Protein AF-A0A7S3GR79-F1 (afdb_monomer_lite)

Organism: NCBI:txid89044

Structure (mmCIF, N/CA/C/O backbone):
data_AF-A0A7S3GR79-F1
#
_entry.id   AF-A0A7S3GR79-F1
#
loop_
_atom_site.group_PDB
_atom_site.id
_atom_site.type_symbol
_atom_site.label_atom_id
_atom_site.label_alt_id
_atom_site.label_comp_id
_atom_site.label_asym_id
_atom_site.label_entity_id
_atom_site.label_seq_id
_atom_site.pdbx_PDB_ins_code
_atom_site.Cartn_x
_atom_site.Cartn_y
_atom_site.Cartn_z
_atom_site.occupancy
_atom_site.B_iso_or_equiv
_atom_site.auth_seq_id
_atom_site.auth_comp_id
_atom_site.auth_asym_id
_atom_site.auth_atom_id
_atom_site.pdbx_PDB_model_num
ATOM 1 N N . GLY A 1 1 ? 14.429 -0.032 5.419 1.00 49.91 1 GLY A N 1
ATOM 2 C CA . GLY A 1 1 ? 14.069 -0.683 4.144 1.00 49.91 1 GLY A CA 1
ATOM 3 C C . GLY A 1 1 ? 15.325 -1.050 3.378 1.00 49.91 1 GLY A C 1
ATOM 4 O O . GLY A 1 1 ? 16.337 -0.383 3.561 1.00 49.91 1 GLY A O 1
ATOM 5 N N . ARG A 1 2 ? 15.292 -2.110 2.559 1.00 56.38 2 ARG A N 1
ATOM 6 C CA . ARG A 1 2 ? 16.353 -2.344 1.563 1.00 56.38 2 ARG A CA 1
ATOM 7 C C . ARG A 1 2 ? 16.192 -1.342 0.406 1.00 56.38 2 ARG A C 1
ATOM 9 O O . ARG A 1 2 ? 15.052 -0.976 0.123 1.00 56.38 2 ARG A O 1
ATOM 16 N N . PRO A 1 3 ? 17.281 -0.912 -0.253 1.00 64.06 3 PRO A N 1
ATOM 17 C CA . PRO A 1 3 ? 17.195 -0.096 -1.462 1.00 64.06 3 PRO A CA 1
ATOM 18 C C . PRO A 1 3 ? 16.372 -0.812 -2.540 1.00 64.06 3 PRO A C 1
ATOM 20 O O . PRO A 1 3 ? 16.499 -2.026 -2.708 1.00 64.06 3 PRO A O 1
ATOM 23 N N . VAL A 1 4 ? 15.515 -0.072 -3.248 1.00 75.50 4 VAL A N 1
ATOM 24 C CA . VAL A 1 4 ? 14.780 -0.582 -4.412 1.00 75.50 4 VAL A CA 1
ATOM 25 C C . VAL A 1 4 ? 15.492 -0.087 -5.660 1.00 75.50 4 VAL A C 1
ATOM 27 O O . VAL A 1 4 ? 15.423 1.096 -5.985 1.00 75.50 4 VAL A O 1
ATOM 30 N N . ASP A 1 5 ? 16.173 -0.995 -6.351 1.00 83.44 5 ASP A N 1
ATOM 31 C CA . ASP A 1 5 ? 16.953 -0.651 -7.536 1.00 83.44 5 ASP A CA 1
ATOM 32 C C . ASP A 1 5 ? 16.066 -0.515 -8.782 1.00 83.44 5 ASP A C 1
ATOM 34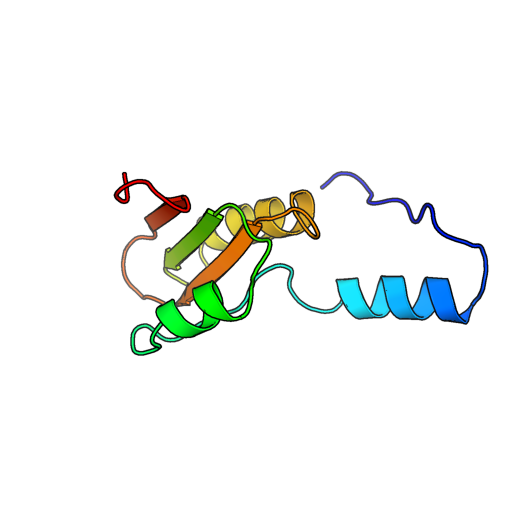 O O . ASP A 1 5 ? 15.168 -1.327 -9.044 1.00 83.44 5 ASP A O 1
ATOM 38 N N . TYR A 1 6 ? 16.337 0.512 -9.587 1.00 84.25 6 TYR A N 1
ATOM 39 C CA . TYR A 1 6 ? 15.742 0.660 -10.910 1.00 84.25 6 TYR A CA 1
ATOM 40 C C . TYR A 1 6 ? 16.423 -0.288 -11.905 1.00 84.25 6 TYR A C 1
ATOM 42 O O . TYR A 1 6 ? 17.583 -0.099 -12.265 1.00 84.25 6 TYR A O 1
ATOM 50 N N . ASN A 1 7 ? 15.674 -1.279 -12.394 1.00 86.50 7 ASN A N 1
ATOM 51 C CA . ASN A 1 7 ? 16.155 -2.274 -13.362 1.00 86.50 7 ASN A CA 1
ATOM 52 C C . ASN A 1 7 ? 15.638 -2.035 -14.797 1.00 86.50 7 ASN A C 1
ATOM 54 O O . ASN A 1 7 ? 15.687 -2.935 -15.633 1.00 86.50 7 ASN A O 1
ATOM 58 N N . GLY A 1 8 ? 15.095 -0.847 -15.083 1.00 87.38 8 GLY A N 1
ATOM 59 C CA . GLY A 1 8 ? 14.552 -0.506 -16.399 1.00 87.38 8 GLY A CA 1
ATOM 60 C C . GLY A 1 8 ? 15.578 0.117 -17.361 1.00 87.38 8 GLY A C 1
ATOM 61 O O . GLY A 1 8 ? 16.748 0.306 -17.016 1.00 87.38 8 GLY A O 1
ATOM 62 N N . PRO A 1 9 ? 15.151 0.481 -18.585 1.00 91.69 9 PRO A N 1
ATOM 63 C CA . PRO A 1 9 ? 15.999 1.164 -19.561 1.00 91.69 9 PRO A CA 1
ATOM 64 C C . PRO A 1 9 ? 16.572 2.476 -19.011 1.00 91.69 9 PRO A C 1
ATOM 66 O O . PRO A 1 9 ? 15.850 3.251 -18.384 1.00 91.69 9 PRO A O 1
ATOM 69 N N . ARG A 1 10 ? 17.845 2.776 -19.295 1.00 91.12 10 ARG A N 1
ATOM 70 C CA . ARG A 1 10 ? 18.521 4.018 -18.862 1.00 91.12 10 ARG A CA 1
ATOM 71 C C . ARG A 1 10 ? 18.133 5.225 -19.730 1.00 91.12 10 ARG A C 1
ATOM 73 O O . ARG A 1 10 ? 18.987 5.906 -20.286 1.00 91.12 10 ARG A O 1
ATOM 80 N N . LEU A 1 11 ? 16.830 5.446 -19.868 1.00 95.06 11 LEU A N 1
ATOM 81 C CA . LEU A 1 11 ? 16.220 6.582 -20.552 1.00 95.06 11 LEU A CA 1
ATOM 82 C C . LEU A 1 11 ? 15.687 7.555 -19.501 1.00 95.06 11 LEU A C 1
ATOM 84 O O . LEU A 1 11 ? 15.022 7.117 -18.562 1.00 95.06 11 LEU A O 1
ATOM 88 N N . ALA A 1 12 ? 15.944 8.853 -19.680 1.00 91.88 12 ALA A N 1
ATOM 89 C CA . ALA A 1 12 ? 15.534 9.889 -18.729 1.00 91.88 12 ALA A CA 1
ATOM 90 C C . ALA A 1 12 ? 14.034 9.809 -18.413 1.00 91.88 12 ALA A C 1
ATOM 92 O O . ALA A 1 12 ? 13.663 9.714 -17.251 1.00 91.88 12 ALA A O 1
ATOM 93 N N . GLU A 1 13 ? 13.189 9.709 -19.441 1.00 93.81 13 GLU A N 1
ATOM 94 C CA . GLU A 1 13 ? 11.734 9.593 -19.288 1.00 93.81 13 GLU A CA 1
ATOM 95 C C . GLU A 1 13 ? 11.319 8.374 -18.453 1.00 93.81 13 GLU A C 1
ATOM 97 O O . GLU A 1 13 ? 10.442 8.469 -17.602 1.00 93.81 13 GLU A O 1
ATOM 102 N N . LYS A 1 14 ? 11.975 7.222 -18.648 1.00 91.62 14 LYS A N 1
ATOM 103 C CA . LYS A 1 14 ? 11.634 5.987 -17.925 1.00 91.62 14 LYS A CA 1
ATOM 104 C C . LYS A 1 14 ? 12.070 6.030 -16.466 1.00 91.62 14 LYS A C 1
ATOM 106 O O . LYS A 1 14 ? 11.352 5.519 -15.610 1.00 91.62 14 LYS A O 1
ATOM 111 N N . ILE A 1 15 ? 13.211 6.656 -16.187 1.00 91.44 15 ILE A N 1
ATOM 112 C CA . ILE A 1 15 ? 13.673 6.894 -14.818 1.00 91.44 15 ILE A CA 1
ATOM 113 C C . ILE A 1 15 ? 12.733 7.885 -14.127 1.00 91.44 15 ILE A C 1
ATOM 115 O O . ILE A 1 15 ? 12.274 7.592 -13.027 1.00 91.44 15 ILE A O 1
ATOM 119 N N . SER A 1 16 ? 12.389 9.002 -14.778 1.00 91.12 16 SER A N 1
ATOM 120 C CA . SER A 1 16 ? 11.467 10.001 -14.227 1.00 91.12 16 SER A CA 1
ATOM 121 C C . SER A 1 16 ? 10.114 9.389 -13.885 1.00 91.12 16 SER A C 1
ATOM 123 O O . SER A 1 16 ? 9.699 9.479 -12.735 1.00 91.12 16 SER A O 1
ATOM 125 N N . SER A 1 17 ? 9.481 8.659 -14.810 1.00 89.19 17 SER A N 1
ATOM 126 C CA . SER A 1 17 ? 8.203 7.994 -14.522 1.00 89.19 17 SER A CA 1
ATOM 127 C C . SER A 1 17 ? 8.312 6.969 -13.387 1.00 89.19 17 SER A C 1
ATOM 129 O O . SER A 1 17 ? 7.402 6.844 -12.574 1.00 89.19 17 SER A O 1
ATOM 131 N N . TRP A 1 18 ? 9.425 6.232 -13.291 1.00 87.62 18 TRP A N 1
ATOM 132 C CA . TRP A 1 18 ? 9.635 5.271 -12.202 1.00 87.62 18 TRP A CA 1
ATOM 133 C C . TRP A 1 18 ? 9.777 5.944 -10.831 1.00 87.62 18 TRP A C 1
ATOM 135 O O . TRP A 1 18 ? 9.302 5.389 -9.835 1.00 87.62 18 TRP A O 1
ATOM 145 N N . VAL A 1 19 ? 10.423 7.116 -10.782 1.00 87.94 19 VAL A N 1
ATOM 146 C CA . VAL A 1 19 ? 10.531 7.942 -9.572 1.00 87.94 19 VAL A CA 1
ATOM 147 C C . VAL A 1 19 ? 9.171 8.540 -9.222 1.00 87.94 19 VAL A C 1
ATOM 149 O O . VAL A 1 19 ? 8.736 8.398 -8.086 1.00 87.94 19 VAL A O 1
ATOM 152 N N . GLU A 1 20 ? 8.475 9.146 -10.185 1.00 89.06 20 GLU A N 1
ATOM 153 C CA . GLU A 1 20 ? 7.155 9.762 -9.988 1.00 89.06 20 GLU A CA 1
ATOM 154 C C . GLU A 1 20 ? 6.131 8.773 -9.420 1.00 89.06 20 GLU A C 1
ATOM 156 O O . GLU A 1 20 ? 5.410 9.095 -8.478 1.00 89.06 20 GLU A O 1
ATOM 161 N N . GLU A 1 21 ? 6.113 7.537 -9.919 1.00 83.44 21 GLU A N 1
ATOM 162 C CA . GLU A 1 21 ? 5.248 6.476 -9.393 1.00 83.44 21 GLU A CA 1
ATOM 163 C C . GLU A 1 21 ? 5.567 6.095 -7.938 1.00 83.44 21 GLU A C 1
ATOM 165 O O . GLU A 1 21 ? 4.676 5.682 -7.199 1.00 83.44 21 GLU A O 1
ATOM 170 N N . ARG A 1 22 ? 6.821 6.255 -7.501 1.00 84.19 22 ARG A N 1
ATOM 171 C CA . ARG A 1 22 ? 7.271 5.980 -6.123 1.00 84.19 22 ARG A CA 1
ATOM 172 C C . ARG A 1 22 ? 7.115 7.158 -5.173 1.00 84.19 22 ARG A C 1
ATOM 174 O O . ARG A 1 22 ? 7.227 6.966 -3.969 1.00 84.19 22 ARG A O 1
ATOM 181 N N . LEU A 1 23 ? 6.872 8.359 -5.693 1.00 84.38 23 LEU A N 1
ATOM 182 C CA . LEU A 1 23 ? 6.493 9.508 -4.868 1.00 84.38 23 LEU A CA 1
ATOM 183 C C . LEU A 1 23 ? 5.041 9.401 -4.389 1.00 84.38 23 LEU A C 1
ATOM 185 O O . LEU A 1 23 ? 4.676 10.021 -3.394 1.00 84.38 23 LEU A O 1
ATOM 189 N N . LYS A 1 24 ? 4.216 8.614 -5.086 1.00 84.06 24 LYS A N 1
ATOM 190 C CA . LYS A 1 24 ? 2.856 8.281 -4.656 1.00 84.06 24 LYS A CA 1
ATOM 191 C C . LYS A 1 24 ? 2.911 7.165 -3.608 1.00 84.06 24 LYS A C 1
ATOM 193 O O . LYS A 1 24 ? 3.702 6.243 -3.807 1.00 84.06 24 LYS A O 1
ATOM 198 N N . PRO A 1 25 ? 2.069 7.169 -2.562 1.00 83.56 25 PRO A N 1
ATOM 199 C CA . PRO A 1 25 ? 1.975 6.051 -1.621 1.00 83.56 25 PRO A CA 1
ATOM 200 C C . PRO A 1 25 ? 1.682 4.711 -2.320 1.00 83.56 25 PRO A C 1
ATOM 202 O O . PRO A 1 25 ? 1.003 4.673 -3.346 1.00 83.56 25 PRO A O 1
ATOM 205 N N . ALA A 1 26 ? 2.197 3.600 -1.781 1.00 86.25 26 ALA A N 1
ATOM 206 C CA . ALA A 1 26 ? 1.898 2.247 -2.283 1.00 86.25 26 ALA A CA 1
ATOM 207 C C . ALA A 1 26 ? 0.540 1.695 -1.818 1.00 86.25 26 ALA A C 1
ATOM 209 O O . ALA A 1 26 ? 0.182 0.571 -2.170 1.00 86.25 26 ALA A O 1
ATOM 210 N N . TYR A 1 27 ? -0.192 2.469 -1.023 1.00 88.00 27 TYR A N 1
ATOM 211 C CA . TYR A 1 27 ? -1.540 2.177 -0.560 1.00 88.00 27 TYR A CA 1
ATOM 212 C C . TYR A 1 27 ? -2.474 3.324 -0.942 1.00 88.00 27 TYR A C 1
ATOM 214 O O . TYR A 1 27 ? -2.025 4.423 -1.272 1.00 88.00 27 TYR A O 1
ATOM 222 N N . SER A 1 28 ? -3.774 3.069 -0.893 1.00 87.06 28 SER A N 1
ATOM 223 C CA . SER A 1 28 ? -4.792 4.109 -1.001 1.00 87.06 28 SER A CA 1
ATOM 224 C C . SER A 1 28 ? -5.410 4.344 0.368 1.00 87.06 28 SER A C 1
ATOM 226 O O . SER A 1 28 ? -5.805 3.393 1.043 1.00 87.06 28 SER A O 1
ATOM 228 N N . GLU A 1 29 ? -5.453 5.603 0.787 1.00 85.38 29 GLU A N 1
ATOM 229 C CA . GLU A 1 29 ? -6.232 5.996 1.953 1.00 85.38 29 GLU A CA 1
ATOM 230 C C . GLU A 1 29 ? -7.696 6.126 1.559 1.00 85.38 29 GLU A C 1
ATOM 232 O O . GLU A 1 29 ? -8.014 6.577 0.455 1.00 85.38 29 GLU A O 1
ATOM 237 N N . VAL A 1 30 ? -8.559 5.660 2.448 1.00 83.56 30 VAL A N 1
ATOM 238 C CA . VAL A 1 30 ? -9.949 5.403 2.139 1.00 83.56 30 VAL A CA 1
ATOM 239 C C . VAL A 1 30 ? -10.877 5.667 3.318 1.00 83.56 30 VAL A C 1
ATOM 241 O O . VAL A 1 30 ? -10.523 5.387 4.465 1.00 83.56 30 VAL A O 1
ATOM 244 N N . GLU A 1 31 ? -12.088 6.149 3.042 1.00 80.44 31 GLU A N 1
ATOM 245 C CA . GLU A 1 31 ? -13.080 6.427 4.079 1.00 80.44 31 GLU A CA 1
ATOM 246 C C . GLU A 1 31 ? -13.893 5.174 4.414 1.00 80.44 31 GLU A C 1
ATOM 248 O O . GLU A 1 31 ? -14.213 4.361 3.550 1.00 80.44 31 GLU A O 1
ATOM 253 N N . ALA A 1 32 ? -14.300 5.016 5.675 1.00 66.88 32 ALA A N 1
ATOM 254 C CA . ALA A 1 32 ? -15.072 3.845 6.114 1.00 66.88 32 ALA A CA 1
ATOM 255 C C . ALA A 1 32 ? -16.421 3.666 5.378 1.00 66.88 32 ALA A C 1
ATOM 257 O O . ALA A 1 32 ? -17.016 2.591 5.440 1.00 66.88 32 ALA A O 1
ATOM 258 N N . SER A 1 33 ? -16.920 4.716 4.718 1.00 64.19 33 SER A N 1
ATOM 259 C CA . SER A 1 33 ? -18.173 4.722 3.954 1.00 64.19 33 SER A CA 1
ATOM 260 C C . SER A 1 33 ? -18.041 4.275 2.500 1.00 64.19 33 SER A C 1
ATOM 262 O O . SER A 1 33 ? -19.062 4.128 1.830 1.00 64.19 33 SER A O 1
ATOM 264 N N . ASP A 1 34 ? -16.823 4.127 1.993 1.00 67.06 34 ASP A N 1
ATOM 265 C CA . ASP A 1 34 ? -16.599 3.840 0.582 1.00 67.06 34 ASP A CA 1
ATOM 266 C C . ASP A 1 34 ? -16.903 2.361 0.274 1.00 67.06 34 ASP A C 1
ATOM 268 O O . ASP A 1 34 ? -16.539 1.448 1.021 1.00 67.06 34 ASP A O 1
ATOM 272 N N . ASP A 1 35 ? -17.603 2.117 -0.838 1.00 61.31 35 ASP A N 1
ATOM 273 C CA . ASP A 1 35 ? -17.914 0.769 -1.316 1.00 61.31 35 ASP A CA 1
ATOM 274 C C . ASP A 1 35 ? -16.713 0.183 -2.076 1.00 61.31 35 ASP A C 1
ATOM 276 O O . ASP A 1 35 ? -16.405 0.551 -3.212 1.00 61.31 35 ASP A O 1
ATOM 280 N N . TRP A 1 36 ? -16.026 -0.763 -1.436 1.00 64.31 36 TRP A N 1
ATOM 281 C CA . TRP A 1 36 ? -14.824 -1.419 -1.964 1.00 64.31 36 TRP A CA 1
ATOM 282 C C . TRP A 1 36 ? -15.086 -2.386 -3.114 1.00 64.31 36 TRP A C 1
ATOM 284 O O . TRP A 1 36 ? -14.142 -2.823 -3.780 1.00 64.31 36 TRP A O 1
ATOM 294 N N . SER A 1 37 ? -16.351 -2.727 -3.351 1.00 58.66 37 SER A N 1
ATOM 295 C CA . SER A 1 37 ? -16.766 -3.696 -4.366 1.00 58.66 37 SER A CA 1
ATOM 296 C C . SER A 1 37 ? -16.392 -3.225 -5.773 1.00 58.66 37 SER A C 1
ATOM 298 O O . SER A 1 37 ? -15.937 -4.012 -6.600 1.00 58.66 37 SER A O 1
ATOM 300 N N . GLU A 1 38 ? -16.485 -1.919 -6.025 1.00 56.47 38 GLU A N 1
ATOM 301 C CA . GLU A 1 38 ? -16.160 -1.321 -7.323 1.00 56.47 38 GLU A CA 1
ATOM 302 C C . GLU A 1 38 ? -14.638 -1.296 -7.570 1.00 56.47 38 GLU A C 1
ATOM 304 O O . GLU A 1 38 ? -14.168 -1.599 -8.668 1.00 56.47 38 GLU A O 1
ATOM 309 N N . ALA A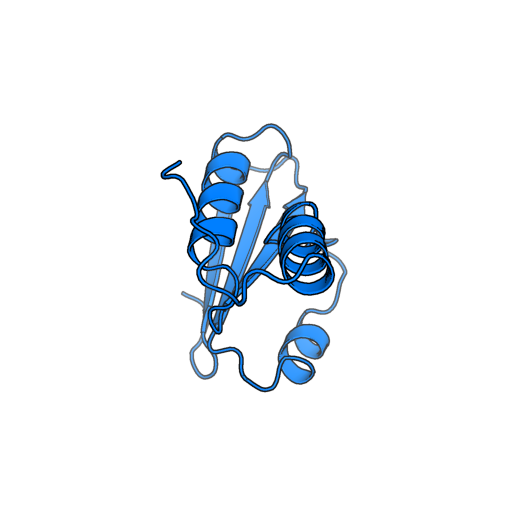 1 39 ? -13.836 -1.048 -6.524 1.00 57.66 39 ALA A N 1
ATOM 310 C CA . ALA A 1 39 ? -12.375 -1.146 -6.590 1.00 57.66 39 ALA A CA 1
ATOM 311 C C . ALA A 1 39 ? -11.900 -2.589 -6.859 1.00 57.66 39 ALA A C 1
ATOM 313 O O . ALA A 1 39 ? -10.891 -2.794 -7.537 1.00 57.66 39 ALA A O 1
ATOM 314 N N . LEU A 1 40 ? -12.644 -3.590 -6.372 1.00 58.62 40 LEU A N 1
ATOM 315 C CA . LEU A 1 40 ? -12.444 -5.013 -6.673 1.00 58.62 40 LEU A CA 1
ATOM 316 C C . LEU A 1 40 ? -12.748 -5.354 -8.136 1.00 58.62 40 LEU A C 1
ATOM 318 O O . LEU A 1 40 ? -11.970 -6.077 -8.760 1.00 58.62 40 LEU A O 1
ATOM 322 N N . GLU A 1 41 ? -13.849 -4.835 -8.686 1.00 57.28 41 GLU A N 1
ATOM 323 C CA . GLU A 1 41 ? -14.266 -5.106 -10.068 1.00 57.28 41 GLU A CA 1
ATOM 324 C C . GLU A 1 41 ? -13.357 -4.440 -11.107 1.00 57.28 41 GLU A C 1
ATOM 326 O O . GLU A 1 41 ? -12.983 -5.063 -12.104 1.00 57.28 41 GLU A O 1
ATOM 331 N N . VAL A 1 42 ? -12.936 -3.195 -10.862 1.00 52.12 42 VAL A N 1
ATOM 332 C CA . VAL A 1 42 ? -12.036 -2.455 -11.765 1.00 52.12 42 VAL A CA 1
ATOM 333 C C . VAL A 1 42 ? -10.646 -3.089 -11.809 1.00 52.12 42 VAL A C 1
ATOM 335 O O . VAL A 1 42 ? -9.944 -3.039 -12.822 1.00 52.12 42 VAL A O 1
ATOM 338 N N . ALA A 1 43 ? -10.238 -3.743 -10.730 1.00 54.91 43 ALA A N 1
ATOM 339 C CA . ALA A 1 43 ? -8.897 -4.262 -10.586 1.00 54.91 43 ALA A CA 1
ATOM 340 C C . ALA A 1 43 ? -8.725 -5.685 -11.142 1.00 54.91 43 ALA A C 1
ATOM 342 O O . ALA A 1 43 ? -8.004 -6.471 -10.530 1.00 54.91 43 ALA A O 1
ATOM 343 N N . GLY A 1 44 ? -9.358 -5.992 -12.291 1.00 53.38 44 GLY A N 1
ATOM 344 C CA . GLY A 1 44 ? -9.507 -7.280 -13.011 1.00 53.38 44 GLY A CA 1
ATOM 345 C C . GLY A 1 44 ? -8.242 -8.120 -13.283 1.00 53.38 44 GLY A C 1
ATOM 346 O O . GLY A 1 44 ? -7.975 -8.567 -14.395 1.00 53.38 44 GLY A O 1
ATOM 347 N N . GLY A 1 45 ? -7.455 -8.357 -12.243 1.00 61.94 45 GLY A N 1
ATOM 348 C CA . GLY A 1 45 ? -6.132 -8.961 -12.232 1.00 61.94 45 GLY A CA 1
ATOM 349 C C . GLY A 1 45 ? -5.502 -9.039 -10.833 1.00 61.94 45 GLY A C 1
ATOM 350 O O . GLY A 1 45 ? -4.467 -9.696 -10.701 1.00 61.94 45 GLY A O 1
ATOM 351 N N . LEU A 1 46 ? -6.094 -8.419 -9.804 1.00 69.00 46 LEU A N 1
ATOM 352 C CA . LEU A 1 46 ? -5.734 -8.599 -8.398 1.00 69.00 46 LEU A CA 1
ATOM 353 C C . LEU A 1 46 ? -6.133 -9.986 -7.884 1.00 69.00 46 LEU A C 1
ATOM 355 O O . LEU A 1 46 ? -7.101 -10.595 -8.323 1.00 69.00 46 LEU A O 1
ATOM 359 N N . THR A 1 47 ? -5.356 -10.475 -6.925 1.00 73.88 47 THR A N 1
ATOM 360 C CA . THR A 1 47 ? -5.571 -11.751 -6.230 1.00 73.88 47 THR A CA 1
ATOM 361 C C . THR A 1 47 ? -6.107 -11.562 -4.814 1.00 73.88 47 THR A C 1
ATOM 363 O O . THR A 1 47 ? -6.752 -12.468 -4.290 1.00 73.88 47 THR A O 1
ATOM 366 N N . ALA A 1 48 ? -5.858 -10.401 -4.198 1.00 80.44 48 ALA A N 1
ATOM 367 C CA . ALA A 1 48 ? -6.334 -10.072 -2.859 1.00 80.44 48 ALA A CA 1
ATOM 368 C C . ALA A 1 48 ? -6.257 -8.555 -2.561 1.00 80.44 48 ALA A C 1
ATOM 370 O O . ALA A 1 48 ? -5.590 -7.801 -3.280 1.00 80.44 48 ALA A O 1
ATOM 371 N N . ILE A 1 49 ? -6.914 -8.135 -1.480 1.00 85.44 49 ILE A N 1
ATOM 372 C CA . ILE A 1 49 ? -6.819 -6.813 -0.850 1.00 85.44 49 ILE A CA 1
ATOM 373 C C . ILE A 1 49 ? -6.300 -6.987 0.574 1.00 85.44 49 ILE A C 1
ATOM 375 O O . ILE A 1 49 ? -6.838 -7.785 1.334 1.00 85.44 49 ILE A O 1
ATOM 379 N N . CYS A 1 50 ? -5.287 -6.213 0.942 1.00 89.00 50 CYS A N 1
ATOM 380 C CA . CYS A 1 50 ? -4.856 -6.021 2.318 1.00 89.00 50 CYS A CA 1
ATOM 381 C C . CYS A 1 50 ? -5.455 -4.703 2.823 1.00 89.00 50 CYS A C 1
ATOM 383 O O . CYS A 1 50 ? -5.022 -3.629 2.402 1.00 89.00 50 CYS A O 1
ATOM 385 N N . ALA A 1 51 ? -6.472 -4.787 3.674 1.00 89.62 51 ALA A N 1
ATOM 386 C CA . ALA A 1 51 ? -7.126 -3.636 4.277 1.00 89.62 51 ALA A CA 1
ATOM 387 C C . ALA A 1 51 ? -6.599 -3.448 5.700 1.00 89.62 51 ALA A C 1
ATOM 389 O O . ALA A 1 51 ? -6.610 -4.383 6.496 1.00 89.62 51 ALA A O 1
ATOM 390 N N . GLY A 1 52 ? -6.112 -2.255 6.010 1.00 91.81 52 GLY A N 1
ATOM 391 C CA . GLY A 1 52 ? -5.716 -1.859 7.350 1.00 91.81 52 GLY A CA 1
ATOM 392 C C . GLY A 1 52 ? -6.594 -0.735 7.876 1.00 91.81 52 GLY A C 1
ATOM 393 O O . GLY A 1 52 ? -7.111 0.071 7.108 1.00 91.81 52 GLY A O 1
ATOM 394 N N . SER A 1 53 ? -6.743 -0.658 9.190 1.00 93.06 53 SER A N 1
ATOM 395 C CA . SER A 1 53 ? -7.367 0.480 9.855 1.00 93.06 53 SER A CA 1
ATOM 396 C C . SER A 1 53 ? -6.578 0.886 11.086 1.00 93.06 53 SER A C 1
ATOM 398 O O . SER A 1 53 ? -5.916 0.048 11.699 1.00 93.06 53 SER A O 1
ATOM 400 N N . GLY A 1 54 ? -6.676 2.153 11.478 1.00 92.81 54 GLY A N 1
ATOM 401 C CA . GLY A 1 54 ? -6.112 2.654 12.732 1.00 92.81 54 GLY A CA 1
ATOM 402 C C . GLY A 1 54 ? -5.570 4.081 12.634 1.00 92.81 54 GLY A C 1
ATOM 403 O O . GLY A 1 54 ? -5.731 4.737 11.598 1.00 92.81 54 GLY A O 1
ATOM 404 N N . PRO A 1 55 ? -4.906 4.574 13.696 1.00 92.38 55 PRO A N 1
ATOM 405 C CA . PRO A 1 55 ? -4.463 5.960 13.753 1.00 92.38 55 PRO A CA 1
ATOM 406 C C . PRO A 1 55 ? -3.361 6.228 12.729 1.00 92.38 55 PRO A C 1
ATOM 408 O O . PRO A 1 55 ? -2.443 5.414 12.575 1.00 92.38 55 PRO A O 1
ATOM 411 N N . GLN A 1 56 ? -3.381 7.403 12.095 1.00 88.56 56 GLN A N 1
ATOM 412 C CA . GLN A 1 56 ? -2.341 7.806 11.134 1.00 88.56 56 GLN A CA 1
ATOM 413 C C . GLN A 1 56 ? -0.939 7.927 11.762 1.00 88.56 56 GLN A C 1
ATOM 415 O O . GLN A 1 56 ? 0.075 7.892 11.074 1.00 88.56 56 GLN A O 1
ATOM 420 N N . SER A 1 57 ? -0.848 8.058 13.084 1.00 89.38 57 SER A N 1
ATOM 421 C CA . SER A 1 57 ? 0.426 8.097 13.809 1.00 89.38 57 SER A CA 1
ATOM 422 C C . SER A 1 57 ? 0.919 6.718 14.266 1.00 89.38 57 SER A C 1
ATOM 424 O O . SER A 1 57 ? 1.972 6.627 14.903 1.00 89.38 57 SER A O 1
ATOM 426 N N . SER A 1 58 ? 0.180 5.643 13.970 1.00 91.50 58 SER A N 1
ATOM 427 C CA . SER A 1 58 ? 0.470 4.308 14.495 1.00 91.50 58 SER A CA 1
ATOM 428 C C . SER A 1 58 ? 1.712 3.664 13.863 1.00 91.50 58 SER A C 1
ATOM 430 O O . SER A 1 58 ? 1.999 3.808 12.675 1.00 91.50 58 SER A O 1
ATOM 432 N N . GLU A 1 59 ? 2.440 2.872 14.657 1.00 92.81 59 GLU A N 1
ATOM 433 C CA . GLU A 1 59 ? 3.511 1.999 14.144 1.00 92.81 59 GLU A CA 1
ATOM 434 C C . GLU A 1 59 ? 2.969 0.921 13.189 1.00 92.81 59 GLU A C 1
ATOM 436 O O . GLU A 1 59 ? 3.687 0.442 12.304 1.00 92.81 59 GLU A O 1
ATOM 441 N N . LEU A 1 60 ? 1.685 0.571 13.331 1.00 93.31 60 LEU A N 1
ATOM 442 C CA . LEU A 1 60 ? 1.007 -0.347 12.424 1.00 93.31 60 LEU A CA 1
ATOM 443 C C . LEU A 1 60 ? 0.926 0.240 11.014 1.00 93.31 60 LEU A C 1
ATOM 445 O O . LEU A 1 60 ? 1.298 -0.460 10.075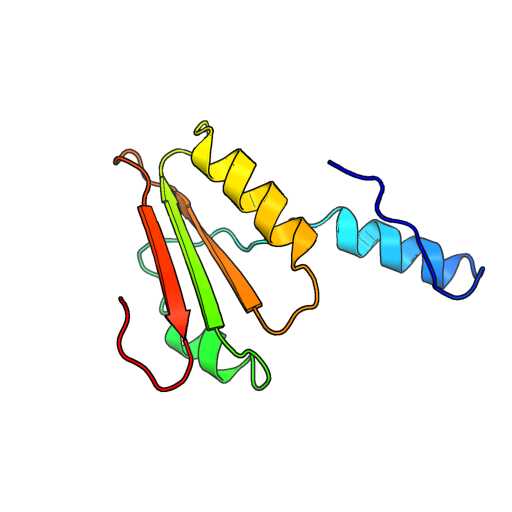 1.00 93.31 60 LEU A O 1
ATOM 449 N N . LEU A 1 61 ? 0.542 1.516 10.867 1.00 92.94 61 LEU A N 1
ATOM 450 C CA . LEU A 1 61 ? 0.534 2.182 9.563 1.00 92.94 61 LEU A CA 1
ATOM 451 C C . LEU A 1 61 ? 1.932 2.180 8.939 1.00 92.94 61 LEU A C 1
ATOM 453 O O . LEU A 1 61 ? 2.086 1.748 7.805 1.00 92.94 61 LEU A O 1
ATOM 457 N N . LYS A 1 62 ? 2.983 2.541 9.683 1.00 91.81 62 LYS A N 1
ATOM 458 C CA . LYS A 1 62 ? 4.362 2.515 9.147 1.00 91.81 62 LYS A CA 1
ATOM 459 C C . LYS A 1 62 ? 4.770 1.129 8.637 1.00 91.81 62 LYS A C 1
ATOM 461 O O . LYS A 1 62 ? 5.443 0.994 7.614 1.00 91.81 62 LYS A O 1
ATOM 466 N N . THR A 1 63 ? 4.372 0.083 9.358 1.00 92.00 63 THR A N 1
ATOM 467 C CA . THR A 1 63 ? 4.632 -1.308 8.959 1.00 92.00 63 THR A CA 1
ATOM 468 C C . THR A 1 63 ? 3.812 -1.688 7.725 1.00 92.00 63 THR A C 1
ATOM 470 O O . THR A 1 63 ? 4.331 -2.337 6.814 1.00 92.00 63 THR A O 1
ATOM 473 N N . PHE A 1 64 ? 2.557 -1.247 7.668 1.00 93.50 64 PHE A N 1
ATOM 474 C CA . PHE A 1 64 ? 1.662 -1.432 6.535 1.00 93.50 64 PHE A CA 1
ATOM 475 C C . PHE A 1 64 ? 2.201 -0.753 5.269 1.00 93.50 64 PHE A C 1
ATOM 477 O O . PHE A 1 64 ? 2.288 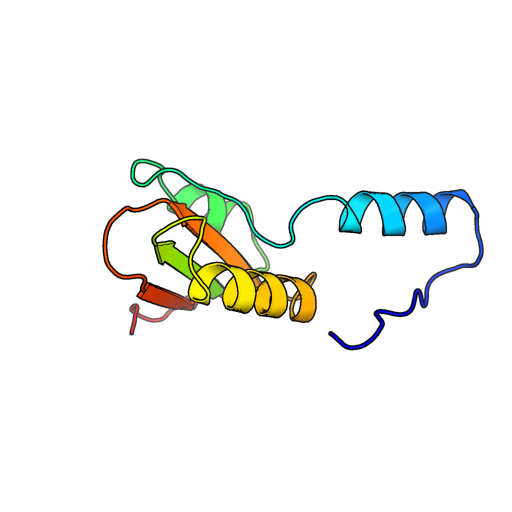-1.395 4.226 1.00 93.50 64 PHE A O 1
ATOM 484 N N . GLU A 1 65 ? 2.674 0.489 5.371 1.00 91.81 65 GLU A N 1
ATOM 485 C CA . GLU A 1 65 ? 3.326 1.231 4.286 1.00 91.81 65 GLU A CA 1
ATOM 486 C C . GLU A 1 65 ? 4.557 0.495 3.756 1.00 91.81 65 GLU A C 1
ATOM 488 O O . GLU A 1 65 ? 4.718 0.311 2.548 1.00 91.81 65 GLU A O 1
ATOM 493 N N . ALA A 1 66 ? 5.412 0.004 4.656 1.00 89.94 66 ALA A N 1
ATOM 494 C CA . ALA A 1 66 ? 6.587 -0.769 4.272 1.00 89.94 66 ALA A CA 1
ATOM 495 C C . ALA A 1 66 ? 6.216 -2.073 3.539 1.00 89.94 66 ALA A C 1
ATOM 497 O O . ALA A 1 66 ? 6.895 -2.458 2.581 1.00 89.94 66 ALA A O 1
ATOM 498 N N . ALA A 1 67 ? 5.145 -2.748 3.967 1.00 90.31 67 ALA A N 1
ATOM 499 C CA . ALA A 1 67 ? 4.632 -3.945 3.305 1.00 90.31 67 ALA A CA 1
ATOM 500 C C . ALA A 1 67 ? 4.028 -3.625 1.927 1.00 90.31 67 ALA A C 1
ATOM 502 O O . ALA A 1 67 ? 4.318 -4.335 0.959 1.00 90.31 67 ALA A O 1
ATOM 503 N N . ALA A 1 68 ? 3.259 -2.538 1.826 1.00 90.88 68 ALA A N 1
ATOM 504 C CA . ALA A 1 68 ? 2.678 -2.052 0.580 1.00 90.88 68 ALA A CA 1
ATOM 505 C C . ALA A 1 68 ? 3.768 -1.735 -0.452 1.00 90.88 68 ALA A C 1
ATOM 507 O O . ALA A 1 68 ? 3.697 -2.194 -1.591 1.00 90.88 68 ALA A O 1
ATOM 508 N N . GLU A 1 69 ? 4.841 -1.049 -0.046 1.00 88.38 69 GLU A N 1
ATOM 509 C CA . GLU A 1 69 ? 5.985 -0.774 -0.922 1.00 88.38 69 GLU A CA 1
ATOM 510 C C . GLU A 1 69 ? 6.708 -2.049 -1.365 1.00 88.38 69 GLU A C 1
ATOM 512 O O . GLU A 1 69 ? 7.084 -2.190 -2.532 1.00 88.38 69 GLU A O 1
ATOM 517 N N . HIS A 1 70 ? 6.889 -3.010 -0.455 1.00 86.81 70 HIS A N 1
ATOM 518 C CA . HIS A 1 70 ? 7.541 -4.278 -0.779 1.00 86.81 70 HIS A CA 1
ATOM 519 C C . HIS A 1 70 ? 6.754 -5.093 -1.815 1.00 86.81 70 HIS A C 1
ATOM 521 O O . HIS A 1 70 ? 7.342 -5.781 -2.656 1.00 86.81 70 HIS A O 1
ATOM 527 N N . LEU A 1 71 ? 5.426 -5.009 -1.758 1.00 87.62 71 LEU A N 1
ATOM 528 C CA . LEU A 1 71 ? 4.506 -5.740 -2.622 1.00 87.62 71 LEU A CA 1
ATOM 529 C C . LEU A 1 71 ? 3.942 -4.873 -3.758 1.00 87.62 71 LEU A C 1
ATOM 531 O O . LEU A 1 71 ? 3.078 -5.334 -4.506 1.00 87.62 71 LEU A O 1
ATOM 535 N N . ARG A 1 72 ? 4.473 -3.660 -3.961 1.00 84.19 72 ARG A N 1
ATOM 536 C CA . ARG A 1 72 ? 4.061 -2.755 -5.038 1.00 84.19 72 ARG A CA 1
ATOM 537 C C . ARG A 1 72 ? 4.186 -3.439 -6.402 1.00 84.19 72 ARG A C 1
ATOM 539 O O . ARG A 1 72 ? 5.215 -4.025 -6.745 1.00 84.19 72 ARG A O 1
ATOM 546 N N . GLY A 1 73 ? 3.122 -3.355 -7.200 1.00 77.44 73 GLY A N 1
ATOM 547 C CA . GLY A 1 73 ? 3.046 -3.981 -8.524 1.00 77.44 73 GLY A CA 1
ATOM 548 C C . GLY A 1 73 ? 2.844 -5.501 -8.496 1.00 77.44 73 GLY A C 1
ATOM 549 O O . GLY A 1 73 ? 2.839 -6.137 -9.552 1.00 77.44 73 GLY A O 1
ATOM 550 N N . LYS A 1 74 ? 2.669 -6.111 -7.316 1.00 79.56 74 LYS A N 1
ATOM 551 C CA . LYS A 1 74 ? 2.069 -7.445 -7.203 1.00 79.56 74 LYS A CA 1
ATOM 552 C C . LYS A 1 74 ? 0.556 -7.327 -7.376 1.00 79.56 74 LYS A C 1
ATOM 554 O O . LYS A 1 74 ? -0.011 -6.242 -7.326 1.00 79.56 74 LYS A O 1
ATOM 559 N N . LYS A 1 75 ? -0.105 -8.466 -7.580 1.00 82.38 75 LYS A N 1
ATOM 560 C CA . LYS A 1 75 ? -1.566 -8.570 -7.707 1.00 82.38 75 LYS A CA 1
ATOM 561 C C . LYS A 1 75 ? -2.263 -8.389 -6.344 1.00 82.38 75 LYS A C 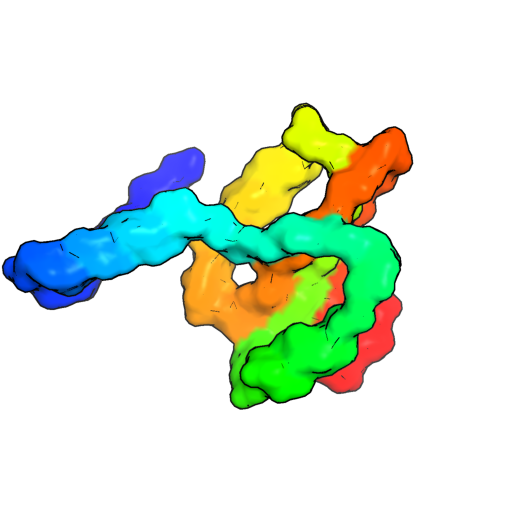1
ATOM 563 O O . LYS A 1 75 ? -3.096 -9.212 -5.973 1.00 82.38 75 LYS A O 1
ATOM 568 N N . LEU A 1 76 ? -1.876 -7.375 -5.572 1.00 84.62 76 LEU A N 1
ATOM 569 C CA . LEU A 1 76 ? -2.388 -7.086 -4.236 1.00 84.62 76 LEU A CA 1
ATOM 570 C C . LEU A 1 76 ? -2.639 -5.582 -4.098 1.00 84.62 76 LEU A C 1
ATOM 572 O O . LEU A 1 76 ? -1.751 -4.791 -4.411 1.00 84.62 76 LEU A O 1
ATOM 576 N N . LEU A 1 77 ? -3.831 -5.205 -3.640 1.00 86.44 77 LEU A N 1
ATOM 577 C CA . LEU A 1 77 ? -4.180 -3.817 -3.333 1.00 86.44 77 LEU A CA 1
ATOM 578 C C . LEU A 1 77 ? -4.048 -3.576 -1.830 1.00 86.44 77 LEU A C 1
ATOM 580 O O . LEU A 1 77 ? -4.452 -4.425 -1.040 1.00 86.44 77 LEU A O 1
ATOM 584 N N . PHE A 1 78 ? -3.481 -2.434 -1.450 1.00 90.81 78 PHE A N 1
ATOM 585 C CA . PHE A 1 78 ? -3.349 -2.012 -0.057 1.00 90.81 78 PHE A CA 1
ATOM 586 C C . PHE A 1 78 ? -4.258 -0.820 0.193 1.00 90.81 78 PHE A C 1
ATOM 588 O O . PHE A 1 78 ? -4.135 0.192 -0.496 1.00 90.81 78 PHE A O 1
ATOM 595 N N . LEU A 1 79 ? -5.142 -0.946 1.177 1.00 90.12 79 LEU A N 1
ATOM 596 C CA . LEU A 1 79 ? -6.090 0.090 1.572 1.00 90.12 79 LEU A CA 1
ATOM 597 C C . LEU A 1 79 ? -5.913 0.417 3.050 1.00 90.12 79 LEU A C 1
ATOM 599 O O . LEU A 1 79 ? -5.762 -0.499 3.856 1.00 90.12 79 LEU A O 1
ATOM 603 N N . TRP A 1 80 ? -5.947 1.698 3.403 1.00 92.38 80 TRP A N 1
ATOM 604 C CA . TRP A 1 80 ? -5.898 2.130 4.796 1.00 92.38 80 TRP A CA 1
ATOM 605 C C . TRP A 1 80 ? -7.077 3.029 5.148 1.00 92.38 80 TRP A C 1
ATOM 607 O O . TRP A 1 80 ? -7.287 4.048 4.497 1.00 92.38 80 TRP A O 1
ATOM 617 N N . THR A 1 81 ? -7.794 2.690 6.216 1.00 91.69 81 THR A N 1
ATOM 618 C CA . THR A 1 81 ? -8.864 3.516 6.780 1.00 91.69 81 THR A CA 1
ATOM 619 C C . THR A 1 81 ? -8.402 4.161 8.079 1.00 91.69 81 THR A C 1
ATOM 621 O O . THR A 1 81 ? -8.132 3.477 9.073 1.00 91.69 81 THR A O 1
ATOM 624 N N . ALA A 1 82 ? -8.333 5.492 8.103 1.00 90.44 82 ALA A N 1
ATOM 625 C CA . ALA A 1 82 ? -8.018 6.225 9.321 1.00 90.44 82 ALA A CA 1
ATOM 626 C C . ALA A 1 82 ? -9.092 5.977 10.396 1.00 90.44 82 ALA A C 1
ATOM 628 O O . ALA A 1 82 ? -10.293 6.066 10.145 1.00 90.44 82 ALA A O 1
ATOM 629 N N . SER A 1 83 ? -8.659 5.639 11.609 1.00 88.19 83 SER A N 1
ATOM 630 C CA . SER A 1 83 ? -9.551 5.405 12.745 1.00 88.19 83 SER A CA 1
ATOM 631 C C . SER A 1 83 ? -8.841 5.717 14.056 1.00 88.19 83 SER A C 1
ATOM 633 O O . SER A 1 83 ? -7.654 5.450 14.196 1.00 88.19 83 SER A O 1
ATOM 635 N N . GLU A 1 84 ? -9.573 6.230 15.041 1.00 87.19 84 GLU A N 1
ATOM 636 C CA . GLU A 1 84 ? -9.061 6.421 16.407 1.00 87.19 84 GLU A CA 1
ATOM 637 C C . GLU A 1 84 ? -9.062 5.114 17.225 1.00 87.19 84 GLU A C 1
ATOM 639 O O . GLU A 1 84 ? -8.537 5.069 18.338 1.00 87.19 84 GLU A O 1
ATOM 644 N N . ALA A 1 85 ? -9.672 4.047 16.698 1.00 87.31 85 ALA A N 1
ATOM 645 C CA . ALA A 1 85 ? -9.697 2.734 17.332 1.00 87.31 85 ALA A CA 1
ATOM 646 C C . ALA A 1 85 ? -8.348 2.006 17.207 1.00 87.31 85 ALA A C 1
ATOM 648 O O . ALA A 1 85 ? -7.483 2.378 16.413 1.00 87.31 85 ALA A O 1
ATOM 649 N N . GLU A 1 86 ? -8.178 0.934 17.985 1.00 85.12 86 GLU 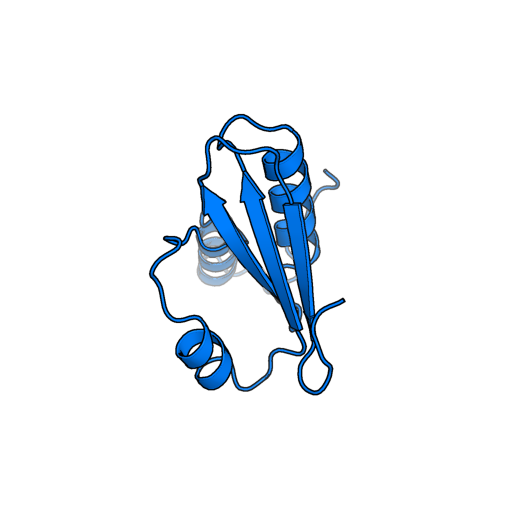A N 1
ATOM 650 C CA . GLU A 1 86 ? -7.025 0.046 17.834 1.00 85.12 86 GLU A CA 1
ATOM 651 C C . GLU A 1 86 ? -6.958 -0.506 16.405 1.00 85.12 86 GLU A C 1
ATOM 653 O O . GLU A 1 86 ? -7.978 -0.825 15.788 1.00 85.12 86 GLU A O 1
ATOM 658 N N . GLY A 1 87 ? -5.743 -0.555 15.863 1.00 87.69 87 GLY A N 1
ATOM 659 C CA . GLY A 1 87 ? -5.557 -0.887 14.465 1.00 87.69 87 GLY A CA 1
ATOM 660 C C . GLY A 1 87 ? -5.750 -2.372 14.171 1.00 87.69 87 GLY A C 1
ATOM 661 O O . GLY A 1 87 ? -5.377 -3.229 14.969 1.00 87.69 87 GLY A O 1
ATOM 662 N N . ALA A 1 88 ? -6.292 -2.674 12.996 1.00 90.56 88 ALA A N 1
ATOM 663 C CA . ALA A 1 88 ? -6.543 -4.033 12.530 1.00 90.56 88 ALA A CA 1
ATOM 664 C C . ALA A 1 88 ? -6.096 -4.181 11.075 1.00 90.56 88 ALA A C 1
ATOM 666 O O . ALA A 1 88 ? -6.094 -3.206 10.328 1.00 90.56 88 ALA A O 1
ATOM 667 N N . ILE A 1 89 ? -5.720 -5.398 10.677 1.00 90.12 89 ILE A N 1
ATOM 668 C CA . ILE A 1 89 ? -5.387 -5.750 9.292 1.00 90.12 89 ILE A CA 1
ATOM 669 C C . ILE A 1 89 ? -6.234 -6.954 8.887 1.00 90.12 89 ILE A C 1
ATOM 671 O O . ILE A 1 89 ? -6.248 -7.954 9.601 1.00 90.12 89 ILE A O 1
ATOM 675 N N . VAL A 1 90 ? -6.885 -6.873 7.730 1.00 88.75 90 VAL A N 1
ATOM 676 C CA . VAL A 1 90 ? -7.689 -7.944 7.136 1.00 88.75 90 VAL A CA 1
ATOM 677 C C . VAL A 1 90 ? -7.205 -8.203 5.713 1.00 88.75 90 VAL A C 1
ATOM 679 O O . VAL A 1 90 ? -6.961 -7.276 4.938 1.00 88.75 90 VAL A O 1
ATOM 682 N N . LEU A 1 91 ? -7.056 -9.478 5.354 1.00 85.56 91 LEU A N 1
ATOM 683 C CA . LEU A 1 91 ? -6.665 -9.892 4.010 1.00 85.56 91 LEU A CA 1
ATOM 684 C C . LEU A 1 91 ? -7.858 -10.530 3.295 1.00 85.56 91 LEU A C 1
ATOM 686 O O . LEU A 1 91 ? -8.178 -11.696 3.508 1.00 85.56 91 LEU A O 1
ATOM 690 N N . HIS A 1 92 ? -8.471 -9.790 2.379 1.00 80.62 92 HIS A N 1
ATOM 691 C CA . HIS A 1 92 ? -9.537 -10.298 1.525 1.00 80.62 92 HIS A CA 1
ATOM 692 C C . HIS A 1 92 ? -8.931 -10.985 0.305 1.00 80.62 92 HIS A C 1
ATOM 694 O O . HIS A 1 92 ? -8.311 -10.338 -0.536 1.00 80.62 92 HIS A O 1
ATOM 700 N N . LYS A 1 93 ? -9.106 -12.299 0.176 1.00 76.25 93 LYS A N 1
ATOM 701 C CA . LYS A 1 93 ? -8.675 -13.056 -1.008 1.00 76.25 93 LYS A CA 1
ATOM 702 C C . LYS A 1 93 ? -9.854 -13.268 -1.950 1.00 76.25 93 LYS A C 1
ATOM 704 O O . LYS A 1 93 ? -10.961 -13.564 -1.507 1.00 76.25 93 LYS A O 1
ATOM 709 N N . LEU A 1 94 ? -9.613 -13.150 -3.253 1.00 68.25 94 LEU A N 1
ATOM 710 C CA . LEU A 1 94 ? -10.648 -13.385 -4.257 1.00 68.25 94 LEU A CA 1
ATOM 711 C C . LEU A 1 94 ? -11.120 -14.854 -4.187 1.00 68.25 94 LEU A C 1
ATOM 713 O O . LEU A 1 94 ? -10.321 -15.766 -4.392 1.00 68.25 94 LEU A O 1
ATOM 717 N N . GLY A 1 95 ? -12.410 -15.081 -3.913 1.00 61.50 95 GLY A N 1
ATOM 718 C CA . GLY A 1 95 ? -13.019 -16.420 -3.888 1.00 61.50 95 GLY A CA 1
ATOM 719 C C . GLY A 1 95 ? -12.987 -17.161 -2.542 1.00 61.50 95 GLY A C 1
ATOM 720 O O . GLY A 1 95 ? -13.314 -18.345 -2.509 1.00 61.50 95 GLY A O 1
ATOM 721 N N . SER A 1 96 ? -12.628 -16.494 -1.445 1.00 56.00 96 SER A N 1
ATOM 722 C CA . SER A 1 96 ? -12.697 -17.049 -0.083 1.00 56.00 96 SER A CA 1
ATOM 723 C C . SER A 1 96 ? -13.275 -16.019 0.887 1.00 56.00 96 SER A C 1
ATOM 725 O O . SER A 1 96 ? -13.038 -14.824 0.714 1.00 56.00 96 SER A O 1
ATOM 727 N N . GLU A 1 97 ? -14.036 -16.475 1.888 1.00 47.75 97 GLU A N 1
ATOM 728 C CA . GLU A 1 97 ? -14.525 -15.607 2.968 1.00 47.75 97 GLU A CA 1
ATOM 729 C C . GLU A 1 97 ? -13.346 -14.948 3.715 1.00 47.75 97 GLU A C 1
ATOM 731 O O . GLU A 1 97 ? -12.263 -15.540 3.779 1.00 47.75 97 GLU A O 1
ATOM 736 N N . PRO A 1 98 ? -13.516 -13.714 4.225 1.00 52.81 98 PRO A N 1
ATOM 737 C CA . PRO A 1 98 ? -12.480 -13.039 5.003 1.00 52.81 98 PRO A CA 1
ATOM 738 C C . PRO A 1 98 ? -12.183 -13.814 6.299 1.00 52.81 98 PRO A C 1
ATOM 740 O O . PRO A 1 98 ? -13.112 -14.152 7.031 1.00 52.81 98 PRO A O 1
ATOM 743 N N . GLU A 1 99 ? -10.899 -14.090 6.557 1.00 50.44 99 GLU A N 1
ATOM 744 C CA . GLU A 1 99 ? -10.381 -14.646 7.825 1.00 50.44 99 GLU A CA 1
ATOM 745 C C . GLU A 1 99 ? -9.988 -13.535 8.804 1.00 50.44 99 GLU A C 1
ATOM 747 O O . GLU A 1 99 ? -9.414 -12.519 8.340 1.00 50.44 99 GLU A O 1
#

pLDDT: mean 80.68, std 13.33, range [47.75, 95.06]

Secondary structure (DSSP, 8-state):
-------S-S-HHHHHHHHHHHHS-SSEE--TTS-HHHHHHHTTT--EEEEEEE-TT-HHHHHHHHHHHHTTTSSEEEEEEE-SSPPEEEEEETTS---

Radius of gyration: 15.14 Å; chains: 1; bounding box: 37×27×38 Å

Sequence (99 aa):
GRPVDYNGPRLAEKISSWVEERLKPAYSEVEASDDWSEALEVAGGLTAICAGSGPQSSELLKTFEAAAEHLRGKKLLFLWTASEAEGAIVLHKLGSEPE

Foldseek 3Di:
DDDDDDPDDPDPVVVVVVVVVVVDQLAEEDEPPDDCVVVVVVLVQAFKEKEKEEAPPDPVVVVLSVVSVVCRPPSYHYYYYYDPDDMDIWIGGPPDDTD